Protein AF-A0A958TFJ8-F1 (afdb_monomer_lite)

Sequence (71 aa):
MDSQKPNKVGELKPHKGHTVFQFNTVTGKLSLAVVGVDENNKKSIKVEKDCIYVSALNRKNALKKLNQYFI

Secondary structure (DSSP, 8-state):
-------------PPTTPEEEEEETTTTEEEE--EEE-TTS-EEE-PPTTEEEEEESSHHHHHHHHHHHH-

Foldseek 3Di:
DDPPPPPCPDDDDADVQWFKWKQQQVVRDIGGWDFDQDPVRDTDTPDDPRIDIDTGNDPVVRVVVVVVVVD

Structure (mmCIF, N/CA/C/O backbone):
data_AF-A0A958TFJ8-F1
#
_entry.id   AF-A0A958TFJ8-F1
#
loop_
_atom_site.group_PDB
_atom_site.id
_atom_site.type_symbol
_atom_site.label_atom_id
_atom_site.label_alt_id
_atom_site.label_comp_id
_atom_site.label_asym_id
_atom_site.label_entity_id
_atom_site.label_seq_id
_atom_site.pdbx_PDB_ins_code
_atom_site.Cartn_x
_atom_site.Cartn_y
_atom_site.Cartn_z
_atom_site.occupancy
_atom_site.B_iso_or_equiv
_atom_site.auth_seq_id
_atom_site.auth_comp_id
_atom_site.auth_asym_id
_atom_site.auth_atom_id
_atom_site.pdbx_PDB_model_num
ATOM 1 N N . MET A 1 1 ? 26.311 4.724 19.685 1.00 39.72 1 MET A N 1
ATOM 2 C CA . MET A 1 1 ? 25.889 4.824 18.273 1.00 39.72 1 MET A CA 1
ATOM 3 C C . MET A 1 1 ? 24.802 3.797 18.058 1.00 39.72 1 MET A C 1
ATOM 5 O O . MET A 1 1 ? 25.074 2.630 17.799 1.00 39.72 1 MET A O 1
ATOM 9 N N . ASP A 1 2 ? 23.580 4.230 18.330 1.00 34.97 2 ASP A N 1
ATOM 10 C CA . ASP A 1 2 ? 22.373 3.424 18.381 1.00 34.97 2 ASP A CA 1
ATOM 11 C C . ASP A 1 2 ? 22.123 2.784 17.022 1.00 34.97 2 ASP A C 1
ATOM 13 O O . ASP A 1 2 ? 21.708 3.426 16.058 1.00 34.97 2 ASP A O 1
ATOM 17 N N . SER A 1 3 ? 22.429 1.491 16.952 1.00 44.72 3 SER A N 1
ATOM 18 C CA . SER A 1 3 ? 22.062 0.631 15.839 1.00 44.72 3 SER A CA 1
ATOM 19 C C . SER A 1 3 ? 20.539 0.533 15.804 1.00 44.72 3 SER A C 1
ATOM 21 O O . SER A 1 3 ? 19.957 -0.392 16.371 1.00 44.72 3 SER A O 1
ATOM 23 N N . GLN A 1 4 ? 19.875 1.489 15.150 1.00 45.28 4 GLN A N 1
ATOM 24 C CA . GLN A 1 4 ? 18.494 1.328 14.712 1.00 45.28 4 GLN A CA 1
ATOM 25 C C . GLN A 1 4 ? 18.494 0.211 13.670 1.00 45.28 4 GLN A C 1
ATOM 27 O O . GLN A 1 4 ? 18.592 0.450 12.470 1.00 45.28 4 GLN A O 1
ATOM 32 N N . LYS A 1 5 ? 18.438 -1.043 14.141 1.00 42.16 5 LYS A N 1
ATOM 33 C CA . LYS A 1 5 ? 18.040 -2.184 13.319 1.00 42.16 5 LYS A CA 1
ATOM 34 C C . LYS A 1 5 ? 16.757 -1.740 12.617 1.00 42.16 5 LYS A C 1
ATOM 36 O O . LYS A 1 5 ? 15.784 -1.474 13.327 1.00 42.16 5 LYS A O 1
ATOM 41 N N . PRO A 1 6 ? 16.717 -1.625 11.277 1.00 46.62 6 PRO A N 1
ATOM 42 C CA . PRO A 1 6 ? 15.444 -1.435 10.616 1.00 46.62 6 PRO A CA 1
ATOM 43 C C . PRO A 1 6 ? 14.630 -2.664 10.999 1.00 46.62 6 PRO A C 1
ATOM 45 O O . PRO A 1 6 ? 15.012 -3.787 10.664 1.00 46.62 6 PRO A O 1
ATOM 48 N N . ASN A 1 7 ? 13.579 -2.468 11.799 1.00 42.53 7 ASN A N 1
ATOM 49 C CA . ASN A 1 7 ? 12.593 -3.503 12.057 1.00 42.53 7 ASN A CA 1
ATOM 50 C C . ASN A 1 7 ? 12.150 -3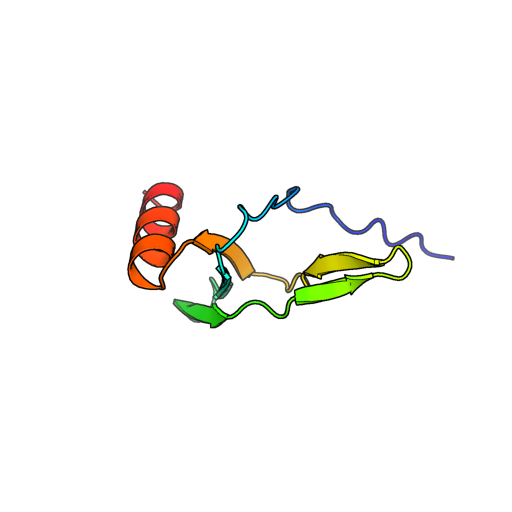.974 10.673 1.00 42.53 7 ASN A C 1
ATOM 52 O O . ASN A 1 7 ? 11.456 -3.245 9.966 1.00 42.53 7 ASN A O 1
ATOM 56 N N . LYS A 1 8 ? 12.648 -5.133 10.230 1.00 43.25 8 LYS A N 1
ATOM 57 C CA . LYS A 1 8 ? 12.274 -5.721 8.947 1.00 43.25 8 LYS A CA 1
ATOM 58 C C . LYS A 1 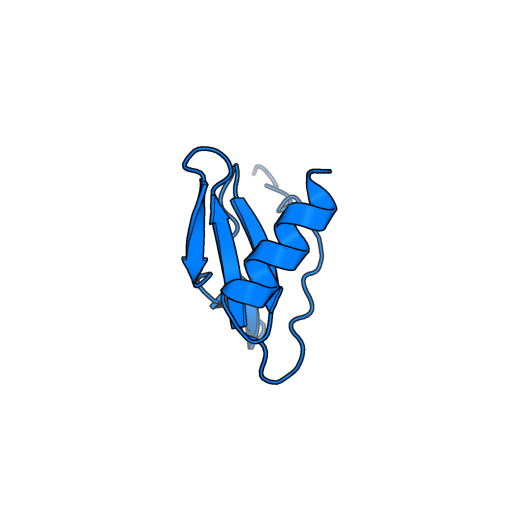8 ? 10.830 -6.176 9.095 1.00 43.25 8 LYS A C 1
ATOM 60 O O . LYS A 1 8 ? 10.560 -7.318 9.452 1.00 43.25 8 LYS A O 1
ATOM 65 N N . VAL A 1 9 ? 9.905 -5.251 8.865 1.00 48.94 9 VAL A N 1
ATOM 66 C CA . VAL A 1 9 ? 8.470 -5.504 8.761 1.00 48.94 9 VAL A CA 1
ATOM 67 C C . VAL A 1 9 ? 8.241 -6.169 7.400 1.00 48.94 9 VAL A C 1
ATOM 69 O O . VAL A 1 9 ? 7.796 -5.540 6.451 1.00 48.94 9 VAL A O 1
ATOM 72 N N . GLY A 1 10 ? 8.646 -7.438 7.296 1.00 50.56 10 GLY A N 1
ATOM 73 C CA . GLY A 1 10 ? 8.473 -8.292 6.120 1.00 50.56 10 GLY A CA 1
ATOM 74 C C . GLY A 1 10 ? 9.341 -7.938 4.905 1.00 50.56 10 GLY A C 1
ATOM 75 O O . GLY A 1 10 ? 9.570 -6.783 4.560 1.00 50.56 10 GLY A O 1
ATOM 76 N N . GLU A 1 11 ? 9.813 -8.961 4.194 1.00 52.59 11 GLU A N 1
ATOM 77 C CA . GLU A 1 11 ? 10.344 -8.787 2.842 1.00 52.59 11 GLU A CA 1
ATOM 78 C C . GLU A 1 11 ? 9.175 -8.774 1.855 1.00 52.59 11 GLU A C 1
ATOM 80 O O . GLU A 1 11 ? 8.615 -9.813 1.505 1.00 52.59 11 GLU A O 1
ATOM 85 N N . LEU A 1 12 ? 8.780 -7.588 1.388 1.00 63.09 12 LEU A N 1
ATOM 86 C CA . LEU A 1 12 ? 7.831 -7.484 0.287 1.00 63.09 12 LEU A CA 1
ATOM 87 C C . LEU A 1 12 ? 8.597 -7.673 -1.023 1.00 63.09 12 LEU A C 1
ATOM 89 O O . LEU A 1 12 ? 9.296 -6.769 -1.473 1.00 63.09 12 LEU A O 1
ATOM 93 N N . LYS A 1 13 ? 8.462 -8.842 -1.654 1.00 63.62 13 LYS A N 1
ATOM 94 C CA . LYS A 1 13 ? 8.993 -9.089 -3.000 1.00 63.62 13 LYS A CA 1
ATOM 95 C C . LYS A 1 13 ? 7.910 -8.729 -4.026 1.00 63.62 13 LYS A C 1
ATOM 97 O O . LYS A 1 13 ? 7.020 -9.544 -4.277 1.00 63.62 13 LYS A O 1
ATOM 102 N N . PRO A 1 14 ? 7.895 -7.506 -4.592 1.00 66.75 14 PRO A N 1
ATOM 103 C CA . PRO A 1 14 ? 6.906 -7.162 -5.601 1.00 66.75 14 PRO A CA 1
ATOM 104 C C . PRO A 1 14 ? 7.121 -8.035 -6.839 1.00 66.75 14 PRO A C 1
ATOM 106 O O . PRO A 1 14 ? 8.239 -8.168 -7.339 1.00 66.75 14 PRO A O 1
ATOM 109 N N . HIS A 1 15 ? 6.041 -8.624 -7.350 1.00 68.75 15 HIS A N 1
ATOM 110 C CA . HIS A 1 15 ? 6.086 -9.310 -8.637 1.00 68.75 15 HIS A CA 1
ATOM 111 C C . HIS A 1 15 ? 6.351 -8.296 -9.756 1.00 68.75 15 HIS A C 1
ATOM 113 O O . HIS A 1 15 ? 5.959 -7.128 -9.675 1.00 68.75 15 HIS A O 1
ATOM 119 N N . LYS A 1 16 ? 7.025 -8.744 -10.817 1.00 67.69 16 LYS A N 1
ATOM 120 C CA . LYS A 1 16 ? 7.332 -7.915 -11.987 1.00 67.69 16 LYS A CA 1
ATOM 121 C C . LYS A 1 16 ? 6.018 -7.391 -12.591 1.00 67.69 16 LYS A C 1
ATOM 123 O O . LYS A 1 16 ? 5.157 -8.184 -12.948 1.00 67.69 16 LYS A O 1
ATOM 128 N N . GLY A 1 17 ? 5.857 -6.067 -12.652 1.00 71.25 17 GLY A N 1
ATOM 129 C CA . GLY A 1 17 ? 4.632 -5.409 -13.135 1.00 71.25 17 GLY A CA 1
ATOM 130 C C . GLY A 1 17 ? 3.568 -5.118 -12.067 1.00 71.25 17 GLY A C 1
ATOM 131 O O . GLY A 1 17 ? 2.556 -4.506 -12.387 1.00 71.25 17 GLY A O 1
ATOM 132 N N . HIS A 1 18 ? 3.774 -5.508 -10.805 1.00 78.50 18 HIS A N 1
ATOM 133 C CA . HIS A 1 18 ? 2.886 -5.112 -9.709 1.00 78.50 18 HIS A CA 1
ATOM 134 C C . HIS A 1 18 ? 3.315 -3.777 -9.104 1.00 78.50 18 HIS A C 1
ATOM 136 O O . HIS A 1 18 ? 4.505 -3.486 -8.960 1.00 78.50 18 HIS A O 1
ATOM 142 N N . THR A 1 19 ? 2.325 -3.001 -8.678 1.00 82.62 19 THR A N 1
ATOM 143 C CA . THR A 1 19 ? 2.523 -1.770 -7.922 1.00 82.62 19 THR A CA 1
ATOM 144 C C . THR A 1 19 ? 2.427 -2.067 -6.429 1.00 82.62 19 THR A C 1
ATOM 146 O O . THR A 1 19 ? 1.643 -2.913 -5.989 1.00 82.62 19 THR A O 1
ATOM 149 N N . VAL A 1 20 ? 3.249 -1.386 -5.637 1.00 85.75 20 VAL A N 1
ATOM 150 C CA . VAL A 1 20 ? 3.166 -1.452 -4.178 1.00 85.75 20 VAL A CA 1
ATOM 151 C C . VAL A 1 20 ? 2.245 -0.334 -3.706 1.00 85.75 20 VAL A C 1
ATOM 153 O O . VAL A 1 20 ? 2.452 0.834 -4.033 1.00 85.75 20 VAL A O 1
ATOM 156 N N . PHE A 1 21 ? 1.221 -0.698 -2.947 1.00 86.75 21 PHE A N 1
ATOM 157 C CA . PHE A 1 21 ? 0.315 0.239 -2.299 1.00 86.75 21 PHE A CA 1
ATOM 158 C C . PHE A 1 21 ? 0.628 0.295 -0.807 1.00 86.75 21 PHE A C 1
ATOM 160 O O . PHE A 1 21 ? 0.914 -0.739 -0.202 1.00 86.75 21 PHE A O 1
ATOM 167 N N . GLN A 1 22 ? 0.560 1.492 -0.231 1.00 87.31 22 GLN A N 1
ATOM 168 C CA . GLN A 1 22 ? 0.590 1.704 1.210 1.00 87.31 22 GLN A CA 1
ATOM 169 C C . GLN A 1 22 ? -0.828 1.960 1.709 1.00 87.31 22 GLN A C 1
ATOM 171 O O . GLN A 1 22 ? -1.552 2.786 1.155 1.00 87.31 22 GLN A O 1
ATOM 176 N N . PHE A 1 23 ? -1.230 1.249 2.747 1.00 85.94 23 PHE A N 1
ATOM 177 C CA . PHE A 1 23 ? -2.499 1.427 3.427 1.00 85.94 23 PHE A CA 1
ATOM 178 C C . PHE A 1 23 ? -2.232 1.934 4.832 1.00 85.94 23 PHE A C 1
ATOM 180 O O . PHE A 1 23 ? -1.665 1.215 5.648 1.00 85.94 23 PHE A O 1
ATOM 187 N N . ASN A 1 24 ? -2.632 3.166 5.112 1.00 86.31 24 ASN A N 1
ATOM 188 C CA . ASN A 1 24 ? -2.501 3.732 6.442 1.00 86.31 24 ASN A CA 1
ATOM 189 C C . ASN A 1 24 ? -3.654 3.214 7.315 1.00 86.31 24 ASN A C 1
ATOM 191 O O . ASN A 1 24 ? -4.818 3.498 7.032 1.00 86.31 24 ASN A O 1
ATOM 195 N N . THR A 1 25 ? -3.337 2.448 8.358 1.00 81.75 25 THR A N 1
ATOM 196 C CA . THR A 1 25 ? -4.336 1.788 9.213 1.00 81.75 25 THR A CA 1
ATOM 197 C C . THR A 1 25 ? -5.037 2.761 10.154 1.00 81.75 25 THR A C 1
ATOM 199 O O . THR A 1 25 ? -6.128 2.463 10.623 1.00 81.75 25 THR A O 1
ATOM 202 N N . VAL A 1 26 ? -4.449 3.936 10.394 1.00 84.81 26 VAL A N 1
ATOM 203 C CA . VAL A 1 26 ? -5.032 4.999 11.228 1.00 84.81 26 VAL A CA 1
ATOM 204 C C . VAL A 1 26 ? -6.113 5.764 10.466 1.00 84.81 26 VAL A C 1
ATOM 206 O O . VAL A 1 26 ? -7.184 6.042 10.991 1.00 84.81 26 VAL A O 1
ATOM 209 N N . THR A 1 27 ? -5.838 6.111 9.209 1.00 84.50 27 THR A N 1
ATOM 210 C CA . THR A 1 27 ? -6.732 6.925 8.367 1.00 84.50 27 THR A CA 1
ATOM 211 C C . THR A 1 27 ? -7.598 6.097 7.420 1.00 84.50 27 THR A C 1
ATOM 213 O O . THR A 1 27 ? -8.487 6.648 6.775 1.00 84.50 27 THR A O 1
ATOM 216 N N . GLY A 1 28 ? -7.314 4.800 7.270 1.00 83.56 28 GLY A N 1
ATOM 217 C CA . GLY A 1 28 ? -7.970 3.918 6.303 1.00 83.56 28 GLY A CA 1
ATOM 218 C C . GLY A 1 28 ? -7.681 4.271 4.839 1.00 83.56 28 GLY A C 1
ATOM 219 O O . GLY A 1 28 ? -8.417 3.856 3.943 1.00 83.56 28 GLY A O 1
ATOM 220 N N . LYS A 1 29 ? -6.642 5.071 4.561 1.00 86.00 29 LYS A N 1
ATOM 221 C CA . LYS A 1 29 ? -6.333 5.545 3.204 1.00 86.00 29 LYS A CA 1
ATOM 222 C C . LYS A 1 29 ? -5.337 4.634 2.500 1.00 86.00 29 LYS A C 1
ATOM 224 O O . LYS A 1 29 ? -4.248 4.371 3.007 1.00 86.00 29 LYS A O 1
ATOM 229 N N . LEU A 1 30 ? -5.699 4.219 1.284 1.00 85.50 30 LEU A N 1
ATOM 230 C CA . LEU A 1 30 ? -4.819 3.502 0.364 1.00 85.50 30 LEU A CA 1
ATOM 231 C C . LEU A 1 30 ? -4.163 4.478 -0.623 1.00 85.50 30 LEU A C 1
ATOM 233 O O . LEU A 1 30 ? -4.841 5.078 -1.460 1.00 85.50 30 LEU A O 1
ATOM 237 N N . SER A 1 31 ? -2.840 4.558 -0.576 1.00 87.44 31 SER A N 1
ATOM 238 C CA . SER A 1 31 ? -2.000 5.376 -1.452 1.00 87.44 31 SER A CA 1
ATOM 239 C C . SER A 1 31 ? -0.948 4.514 -2.155 1.00 87.44 31 SER A C 1
ATOM 241 O O . SER A 1 31 ? -0.777 3.334 -1.852 1.00 87.44 31 SER A O 1
ATOM 243 N N . LEU A 1 32 ? -0.250 5.077 -3.141 1.00 85.81 32 LEU A N 1
ATOM 244 C CA . LEU A 1 32 ? 0.911 4.418 -3.743 1.00 85.81 32 LEU A CA 1
ATOM 245 C C . LEU A 1 32 ? 2.084 4.482 -2.766 1.00 85.81 32 LEU A C 1
ATOM 247 O O . LEU A 1 32 ? 2.336 5.539 -2.194 1.00 85.81 32 LEU A O 1
ATOM 251 N N . ALA A 1 33 ? 2.780 3.363 -2.575 1.00 83.75 33 ALA A N 1
ATOM 252 C CA . ALA A 1 33 ? 3.970 3.351 -1.740 1.00 83.75 33 ALA A CA 1
ATOM 253 C C . ALA A 1 33 ? 5.121 4.048 -2.469 1.00 83.75 33 ALA A C 1
ATOM 255 O O 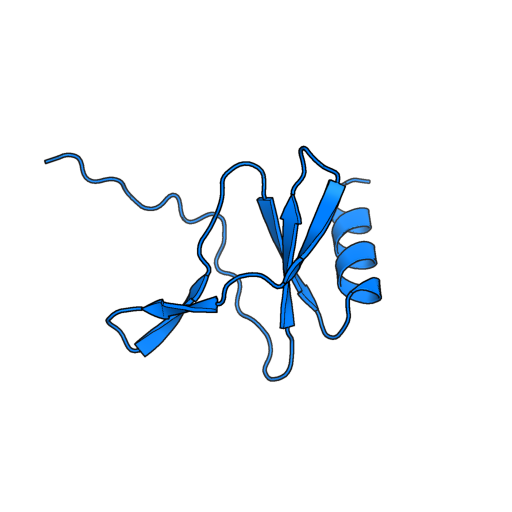. ALA A 1 33 ? 5.329 3.844 -3.669 1.00 83.75 33 ALA A O 1
ATOM 256 N N . VAL A 1 34 ? 5.894 4.839 -1.730 1.00 78.94 34 VAL A N 1
ATOM 257 C CA . VAL A 1 34 ? 7.109 5.460 -2.257 1.00 78.94 34 VAL A CA 1
ATOM 258 C C . VAL A 1 34 ? 8.193 4.388 -2.351 1.00 78.94 34 VAL A C 1
ATOM 260 O O . VAL A 1 34 ? 8.741 3.945 -1.339 1.00 78.94 34 VAL A O 1
ATOM 263 N N . VAL A 1 35 ? 8.469 3.945 -3.579 1.00 74.38 35 VAL A N 1
ATOM 264 C CA . VAL A 1 35 ? 9.550 3.003 -3.882 1.00 74.38 35 VAL A CA 1
ATOM 265 C C . VAL A 1 35 ? 10.795 3.813 -4.228 1.00 74.38 35 VAL A C 1
ATOM 267 O O . VAL A 1 35 ? 10.836 4.486 -5.255 1.00 74.38 35 VAL A O 1
ATOM 270 N N . GLY A 1 36 ? 11.786 3.767 -3.347 1.00 72.69 36 GLY A N 1
ATOM 271 C CA . GLY A 1 36 ? 13.121 4.298 -3.574 1.00 72.69 36 GLY A CA 1
ATOM 272 C C . GLY A 1 36 ? 14.068 3.244 -4.141 1.00 72.69 36 GLY A C 1
ATOM 273 O O . GLY A 1 36 ? 13.721 2.074 -4.336 1.00 72.69 36 GLY A O 1
ATOM 274 N N . VAL A 1 37 ? 15.291 3.684 -4.406 1.00 70.69 37 VAL A N 1
ATOM 275 C CA . VAL A 1 37 ? 16.419 2.814 -4.722 1.00 70.69 37 VAL A CA 1
ATOM 276 C C . VAL A 1 37 ? 17.432 2.992 -3.600 1.00 70.69 37 VAL A C 1
ATOM 278 O O . VAL A 1 37 ? 17.845 4.112 -3.315 1.00 70.69 37 VAL A O 1
ATOM 281 N N . ASP A 1 38 ? 17.773 1.895 -2.938 1.00 72.38 38 ASP A N 1
ATOM 282 C CA . ASP A 1 38 ? 18.762 1.870 -1.865 1.00 72.38 38 ASP A CA 1
ATOM 283 C C . ASP A 1 38 ? 20.187 1.991 -2.421 1.00 72.38 38 ASP A C 1
ATOM 285 O O . ASP A 1 38 ? 20.407 1.769 -3.614 1.00 72.38 38 ASP A O 1
ATOM 289 N N . GLU A 1 39 ? 21.179 2.230 -1.558 1.00 75.00 39 GLU A N 1
ATOM 290 C CA . GLU 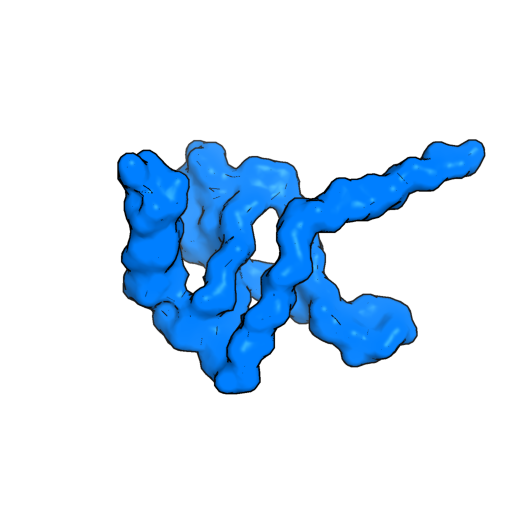A 1 39 ? 22.600 2.368 -1.946 1.00 75.00 39 GLU A CA 1
ATOM 291 C C . GLU A 1 39 ? 23.136 1.147 -2.720 1.00 75.00 39 GLU A C 1
ATOM 293 O O . GLU A 1 39 ? 24.068 1.237 -3.513 1.00 75.00 39 GLU A O 1
ATOM 298 N N . ASN A 1 40 ? 22.482 -0.005 -2.552 1.00 76.94 40 ASN A N 1
ATOM 299 C CA . ASN A 1 40 ? 22.779 -1.254 -3.250 1.00 76.94 40 ASN A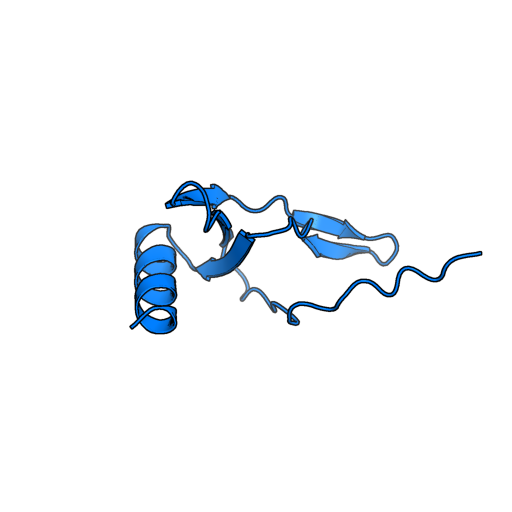 CA 1
ATOM 300 C C . ASN A 1 40 ? 22.046 -1.413 -4.602 1.00 76.94 40 ASN A C 1
ATOM 302 O O . ASN A 1 40 ? 21.945 -2.531 -5.109 1.00 76.94 40 ASN A O 1
ATOM 306 N N . ASN A 1 41 ? 21.467 -0.345 -5.166 1.00 72.06 41 ASN A N 1
ATOM 307 C CA . ASN A 1 41 ? 20.606 -0.371 -6.360 1.00 72.06 41 ASN A CA 1
ATOM 308 C C . ASN A 1 41 ? 19.384 -1.308 -6.250 1.00 72.06 41 ASN A C 1
ATOM 310 O O . ASN A 1 41 ? 18.800 -1.744 -7.246 1.00 72.06 41 ASN A O 1
ATOM 314 N N . LYS A 1 42 ? 18.966 -1.632 -5.023 1.00 71.19 42 LYS A N 1
ATOM 315 C CA . LYS A 1 42 ? 17.792 -2.472 -4.762 1.00 71.19 42 LYS A CA 1
ATOM 316 C C . LYS A 1 42 ? 16.579 -1.584 -4.543 1.00 71.19 42 LYS A C 1
ATOM 318 O O . LYS A 1 42 ? 16.678 -0.554 -3.890 1.00 71.19 42 LYS A O 1
ATOM 323 N N . LYS A 1 43 ? 15.421 -1.996 -5.063 1.00 69.75 43 LYS A N 1
ATOM 324 C CA . LYS A 1 43 ? 14.153 -1.314 -4.777 1.00 69.75 43 LYS A CA 1
ATOM 325 C C . LYS A 1 43 ? 13.872 -1.417 -3.280 1.00 69.75 43 LYS A C 1
ATOM 327 O O . LYS A 1 43 ? 13.660 -2.523 -2.785 1.00 69.75 43 LYS A O 1
ATOM 332 N N . SER A 1 44 ? 13.868 -0.288 -2.590 1.00 71.50 44 SER A N 1
ATOM 333 C CA . SER A 1 44 ? 13.505 -0.177 -1.182 1.00 71.50 44 SER A CA 1
ATOM 334 C C . SER A 1 44 ? 12.212 0.616 -1.050 1.00 71.50 44 SER A C 1
ATOM 336 O O . SER A 1 44 ? 11.854 1.415 -1.910 1.00 71.50 44 SER A O 1
ATOM 338 N N . ILE A 1 45 ? 11.438 0.335 -0.010 1.00 74.56 45 ILE A N 1
ATOM 339 C CA . ILE A 1 45 ? 10.178 1.032 0.252 1.00 74.56 45 ILE A CA 1
ATOM 340 C C . ILE A 1 45 ? 10.375 1.802 1.544 1.00 74.56 45 ILE A C 1
ATOM 342 O O . ILE A 1 45 ? 10.865 1.241 2.525 1.00 74.56 45 ILE A O 1
ATOM 346 N N . LYS A 1 46 ? 9.989 3.078 1.551 1.00 73.94 46 LYS A N 1
ATOM 347 C CA . LYS A 1 46 ? 9.979 3.854 2.787 1.00 73.94 46 LYS A CA 1
ATOM 348 C C . LYS A 1 46 ? 8.838 3.340 3.664 1.00 73.94 46 LYS A C 1
ATOM 350 O O . LYS A 1 46 ? 7.672 3.566 3.349 1.00 73.94 46 LYS A O 1
ATOM 355 N N . VAL A 1 47 ? 9.188 2.604 4.718 1.00 74.12 47 VAL A N 1
ATOM 356 C CA . VAL A 1 47 ? 8.228 2.056 5.681 1.00 74.12 47 VAL A CA 1
ATOM 357 C C . VAL A 1 47 ? 7.864 3.144 6.688 1.00 74.12 47 VAL A C 1
ATOM 359 O O . VAL A 1 47 ? 8.731 3.690 7.368 1.00 74.12 47 VAL A O 1
ATOM 362 N N . GLU A 1 48 ? 6.580 3.461 6.769 1.00 75.69 48 GLU A N 1
ATOM 363 C CA . GLU A 1 48 ? 5.984 4.350 7.757 1.00 75.69 48 GLU A CA 1
ATOM 364 C C . GLU A 1 48 ? 5.322 3.521 8.860 1.00 75.69 48 GLU A C 1
ATOM 366 O O . GLU A 1 48 ? 4.861 2.396 8.637 1.00 75.69 48 GLU A O 1
ATOM 371 N N . LYS A 1 49 ? 5.281 4.083 10.070 1.00 76.06 49 LYS A N 1
ATOM 372 C CA . LYS A 1 49 ? 4.571 3.471 11.194 1.00 76.06 49 LYS A CA 1
ATOM 373 C C . LYS A 1 49 ? 3.066 3.456 10.894 1.00 76.06 49 LYS A C 1
ATOM 375 O O . LYS A 1 49 ? 2.561 4.360 10.230 1.00 76.06 49 LYS A O 1
ATOM 380 N N . ASP A 1 50 ? 2.377 2.405 11.337 1.00 81.12 50 ASP A N 1
ATOM 381 C CA . ASP A 1 50 ? 0.928 2.235 11.141 1.00 81.12 50 ASP A CA 1
ATOM 382 C C . ASP A 1 50 ? 0.499 2.199 9.655 1.00 81.12 50 ASP A C 1
ATOM 384 O O . ASP A 1 50 ? -0.603 2.607 9.276 1.00 81.12 50 ASP A O 1
ATOM 388 N N . CYS A 1 51 ? 1.392 1.710 8.786 1.00 82.19 51 CYS A N 1
ATOM 389 C CA . CYS A 1 51 ? 1.122 1.483 7.371 1.00 82.19 51 CYS A CA 1
ATOM 390 C C . CYS A 1 51 ? 1.359 0.018 6.984 1.00 82.19 51 CYS A C 1
ATOM 392 O O . CYS A 1 51 ? 2.376 -0.584 7.326 1.00 82.19 51 CYS A O 1
ATOM 394 N N . ILE A 1 52 ? 0.425 -0.545 6.219 1.00 83.19 52 ILE A N 1
ATOM 395 C CA . ILE A 1 52 ? 0.522 -1.878 5.624 1.00 83.19 52 ILE A CA 1
ATOM 396 C C . ILE A 1 52 ? 0.885 -1.739 4.153 1.00 83.19 52 ILE A C 1
ATOM 398 O O . ILE A 1 52 ? 0.253 -0.990 3.409 1.00 83.19 52 ILE A O 1
ATOM 402 N N . TYR A 1 53 ? 1.879 -2.504 3.717 1.00 82.69 53 TYR A N 1
ATOM 403 C CA . TYR A 1 53 ? 2.354 -2.493 2.339 1.00 82.69 53 TYR A CA 1
ATOM 404 C C . TYR A 1 53 ? 1.883 -3.745 1.613 1.00 82.69 53 TYR A C 1
ATOM 406 O O . TYR A 1 53 ? 2.121 -4.864 2.061 1.00 82.69 53 TYR A O 1
ATOM 414 N N . VAL A 1 54 ? 1.226 -3.564 0.467 1.00 83.81 54 VAL A N 1
ATOM 415 C CA . VAL A 1 54 ? 0.677 -4.670 -0.320 1.00 83.81 54 VAL A CA 1
ATOM 416 C C . VAL A 1 54 ? 1.051 -4.537 -1.791 1.00 83.81 54 VAL A C 1
ATOM 418 O O . VAL A 1 54 ? 0.864 -3.493 -2.415 1.00 83.81 54 VAL A O 1
ATOM 421 N N . SER A 1 55 ? 1.571 -5.620 -2.370 1.00 85.38 55 SER A N 1
ATOM 422 C CA . SER A 1 55 ? 1.836 -5.705 -3.806 1.00 85.38 55 SER A CA 1
ATOM 423 C C . SER A 1 55 ? 0.595 -6.204 -4.553 1.00 85.38 55 SER A C 1
ATOM 425 O O . SER A 1 55 ? 0.054 -7.288 -4.282 1.00 85.38 55 SER A O 1
ATOM 427 N N . ALA A 1 56 ? 0.128 -5.410 -5.516 1.00 83.75 56 ALA A N 1
ATOM 428 C CA . ALA A 1 56 ? -1.048 -5.719 -6.319 1.00 83.75 56 ALA A CA 1
ATOM 429 C C . ALA A 1 56 ? -0.974 -5.074 -7.711 1.00 83.75 56 ALA A C 1
ATOM 431 O O . ALA A 1 56 ? -0.311 -4.062 -7.908 1.00 83.75 56 ALA A O 1
ATOM 432 N N . LEU A 1 57 ? -1.703 -5.640 -8.675 1.00 83.25 57 LEU A N 1
ATOM 433 C CA . LEU A 1 57 ? -1.858 -5.041 -10.008 1.00 83.25 57 LEU A CA 1
ATOM 434 C C . LEU A 1 57 ? -2.652 -3.728 -9.964 1.00 83.25 57 LEU A C 1
ATOM 436 O O . LEU A 1 57 ? -2.326 -2.791 -10.673 1.00 83.25 57 LEU A O 1
ATOM 440 N N . ASN A 1 58 ? -3.690 -3.665 -9.121 1.00 83.94 58 ASN A N 1
ATOM 441 C CA . ASN A 1 58 ? -4.652 -2.563 -9.065 1.00 83.94 58 ASN A CA 1
ATOM 442 C C . ASN A 1 58 ? -5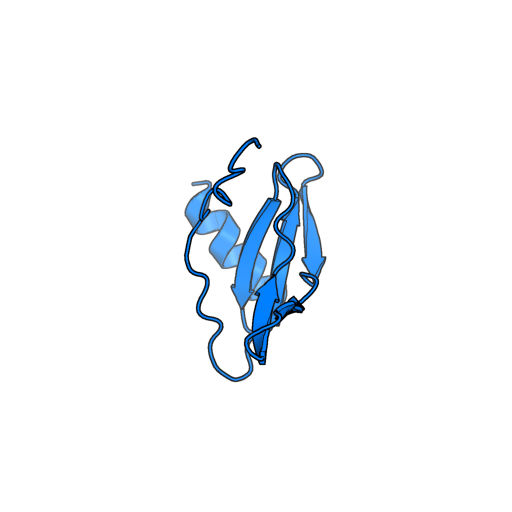.100 -2.288 -7.623 1.00 83.94 58 ASN A C 1
ATOM 444 O O . ASN A 1 58 ? -5.126 -3.205 -6.796 1.00 83.94 58 ASN A O 1
ATOM 448 N N . ARG A 1 59 ? -5.592 -1.066 -7.355 1.00 83.81 59 ARG A N 1
ATOM 449 C CA . ARG A 1 59 ? -6.139 -0.655 -6.041 1.00 83.81 59 ARG A CA 1
ATOM 450 C C . ARG A 1 59 ? -7.221 -1.602 -5.510 1.00 83.81 59 ARG A C 1
ATOM 452 O O . ARG A 1 59 ? -7.189 -1.973 -4.345 1.00 83.81 59 ARG A O 1
ATOM 459 N N . LYS A 1 60 ? -8.147 -2.058 -6.366 1.00 86.69 60 LYS A N 1
ATOM 460 C CA . LYS A 1 60 ? -9.201 -3.018 -5.973 1.00 86.69 60 LYS A CA 1
ATOM 461 C C . LYS A 1 60 ? -8.623 -4.334 -5.439 1.00 86.69 60 LYS A C 1
ATOM 463 O O . LYS A 1 60 ? -9.146 -4.886 -4.478 1.00 86.69 60 LYS A O 1
ATOM 468 N N . ASN A 1 61 ? -7.544 -4.829 -6.047 1.00 85.94 61 ASN A N 1
ATOM 469 C CA . ASN A 1 61 ? -6.909 -6.078 -5.626 1.00 85.94 61 ASN A CA 1
ATOM 470 C C . ASN A 1 61 ? -6.077 -5.889 -4.346 1.00 85.94 61 ASN A C 1
ATOM 472 O O . ASN A 1 61 ? -6.033 -6.783 -3.507 1.00 85.94 61 ASN A O 1
ATOM 476 N N . ALA A 1 62 ? -5.480 -4.705 -4.166 1.00 84.81 62 ALA A N 1
ATOM 477 C CA . ALA A 1 62 ? -4.849 -4.312 -2.907 1.00 84.81 62 ALA A CA 1
ATOM 478 C C . ALA A 1 62 ? -5.863 -4.303 -1.751 1.00 84.81 62 ALA A C 1
ATOM 480 O O . ALA A 1 62 ? -5.611 -4.930 -0.730 1.00 84.81 62 ALA A O 1
ATOM 481 N N . LEU A 1 63 ? -7.035 -3.683 -1.939 1.00 85.00 63 LEU A N 1
ATOM 482 C CA . LEU A 1 63 ? -8.107 -3.668 -0.933 1.00 85.00 63 LEU A CA 1
ATOM 483 C C . LEU A 1 63 ? -8.636 -5.068 -0.611 1.00 85.00 63 LEU A C 1
ATOM 485 O O . LEU A 1 63 ? -8.818 -5.386 0.557 1.00 85.00 63 LEU A O 1
ATOM 489 N N . LYS A 1 64 ? -8.839 -5.925 -1.621 1.00 86.44 64 LYS A N 1
ATOM 490 C CA . LYS A 1 64 ? -9.246 -7.321 -1.389 1.00 86.44 64 LYS A CA 1
ATOM 491 C C . LYS A 1 64 ? -8.237 -8.079 -0.530 1.00 86.44 64 LYS A C 1
ATOM 493 O O . LYS A 1 64 ? -8.645 -8.760 0.402 1.00 86.44 64 LYS A O 1
ATOM 498 N N . LYS A 1 65 ? -6.940 -7.942 -0.832 1.00 81.38 65 LYS A N 1
ATOM 499 C CA . LYS A 1 65 ? -5.875 -8.537 -0.016 1.00 81.38 65 LYS A CA 1
ATOM 500 C C . LYS A 1 65 ? -5.899 -7.986 1.405 1.00 81.38 65 LYS A C 1
ATOM 502 O O . LYS A 1 65 ? -5.856 -8.771 2.333 1.00 81.38 65 LYS A O 1
ATOM 507 N N . LEU A 1 66 ? -6.021 -6.670 1.580 1.00 80.44 66 LEU A N 1
ATOM 508 C CA . LEU A 1 66 ? -6.109 -6.062 2.912 1.00 80.44 66 LEU A CA 1
ATOM 509 C C . LEU A 1 66 ? -7.298 -6.620 3.702 1.00 80.44 66 LEU A C 1
ATOM 511 O O . LEU A 1 66 ? -7.116 -7.046 4.831 1.00 80.44 66 LEU A O 1
ATOM 515 N N . ASN A 1 67 ? -8.481 -6.720 3.091 1.00 79.88 67 ASN A N 1
ATOM 516 C CA . ASN A 1 67 ? -9.665 -7.274 3.750 1.00 79.88 67 ASN A CA 1
ATOM 517 C C . ASN A 1 67 ? -9.494 -8.744 4.178 1.00 79.88 67 ASN A C 1
ATOM 519 O O . ASN A 1 67 ? -10.092 -9.152 5.161 1.00 79.88 67 ASN A O 1
ATOM 523 N N . GLN A 1 68 ? -8.666 -9.528 3.477 1.00 74.25 68 GLN A N 1
ATOM 524 C CA . GLN A 1 68 ? -8.312 -10.893 3.895 1.00 74.25 68 GLN A CA 1
ATOM 525 C C . GLN A 1 68 ? -7.353 -10.949 5.092 1.00 74.25 68 GLN A C 1
ATOM 527 O O . GLN A 1 68 ? -7.237 -12.000 5.704 1.00 74.25 68 GLN A O 1
ATOM 532 N N . TYR A 1 69 ? -6.628 -9.870 5.397 1.00 66.75 69 TYR A N 1
ATOM 533 C CA . TYR A 1 69 ? -5.723 -9.812 6.552 1.00 66.75 69 TYR A CA 1
ATOM 534 C C . TYR A 1 69 ? -6.406 -9.294 7.828 1.00 66.75 69 TYR A C 1
ATOM 536 O O . TYR A 1 69 ? -5.864 -9.489 8.911 1.00 66.75 69 TYR A O 1
ATOM 544 N N . PHE A 1 70 ? -7.549 -8.609 7.706 1.00 61.69 70 PHE A N 1
ATOM 545 C CA . PHE A 1 70 ? -8.274 -7.986 8.825 1.00 61.69 70 PHE A CA 1
ATOM 546 C C . PHE A 1 70 ? -9.544 -8.744 9.265 1.00 61.69 70 PHE A C 1
ATOM 548 O O . PHE A 1 70 ? -10.155 -8.341 10.254 1.00 61.69 70 PHE A O 1
ATOM 555 N N . ILE A 1 71 ? -9.939 -9.803 8.546 1.00 48.59 71 ILE A N 1
ATOM 556 C CA . ILE A 1 71 ? -11.060 -10.717 8.850 1.00 48.59 71 ILE A CA 1
ATOM 557 C C . ILE A 1 71 ? -10.490 -12.099 9.143 1.00 48.59 71 ILE A C 1
ATOM 559 O O . ILE A 1 71 ? -10.973 -12.728 10.108 1.00 48.59 71 ILE A O 1
#

pLDDT: mean 73.01, std 14.33, range [34.97, 87.44]

Radius of gyration: 13.07 Å; chains: 1; bounding box: 37×18×32 Å